Protein AF-A0A6M6JKC5-F1 (afdb_monomer)

Foldseek 3Di:
DDCPVCPVVVVVVNDPPFQWDWDQDPVRDIDTDVVPSDDPDPVVVVVVVVVVPDDDD

Sequence (57 aa):
MTDPDHTLQAALGAPPVLPSNWLVHPDGTIERITDPLVFHTPQQVTAAVRAALEPTP

Mean predicted aligned error: 5.19 Å

Organism: NCBI:txid2736640

Solvent-accessible surface area (backbone atoms only — not comparable to full-atom values): 3886 Å² total; per-residue (Å²): 142,81,68,89,82,42,59,63,42,61,76,67,70,51,63,94,86,55,75,81,44,71,48,75,47,98,88,70,50,75,48,80,45,68,79,67,54,68,80,90,47,73,66,54,52,56,49,48,56,50,57,75,69,49,81,80,131

Secondary structure (DSSP, 8-state):
---TT-HHHHHTT--TTS--EEEE-TTS-EEEE-SSSS--SHHHHHHHHHHHHSPP-

Nearest PDB structures (foldseek):
  2w1t-assembly1_A  TM=4.394E-01  e=2.976E+00  Bacillus subtilis

Structure (mmCIF, N/CA/C/O backbone):
data_AF-A0A6M6JKC5-F1
#
_entry.id   AF-A0A6M6JKC5-F1
#
loop_
_atom_site.group_PDB
_atom_site.id
_atom_site.type_symbol
_atom_site.label_atom_id
_atom_site.label_alt_id
_atom_site.label_comp_id
_atom_site.label_asym_id
_atom_site.label_entity_id
_atom_site.label_seq_id
_atom_site.pdbx_PDB_ins_code
_atom_site.Cartn_x
_atom_site.Cartn_y
_atom_site.Cartn_z
_atom_site.occupancy
_atom_site.B_iso_or_equiv
_atom_site.auth_seq_id
_atom_site.auth_comp_id
_atom_site.auth_asym_id
_atom_site.auth_atom_id
_atom_site.pdbx_PDB_model_num
ATOM 1 N N . MET A 1 1 ? 13.273 -9.769 8.424 1.00 61.12 1 MET A N 1
ATOM 2 C CA . MET A 1 1 ? 12.469 -10.770 7.696 1.00 61.12 1 MET A CA 1
ATOM 3 C C . MET A 1 1 ? 12.565 -10.440 6.219 1.00 61.12 1 MET A C 1
ATOM 5 O O . MET A 1 1 ? 12.458 -9.269 5.881 1.00 61.12 1 MET A O 1
ATOM 9 N N . THR A 1 2 ? 12.858 -11.426 5.380 1.00 84.06 2 THR A N 1
ATOM 10 C CA . THR A 1 2 ? 13.006 -11.300 3.919 1.00 84.06 2 THR A CA 1
ATOM 11 C C . THR A 1 2 ? 12.104 -12.342 3.251 1.00 84.06 2 THR A C 1
ATOM 13 O O . THR A 1 2 ? 11.770 -13.328 3.903 1.00 84.06 2 THR A O 1
ATOM 16 N N . ASP A 1 3 ? 11.723 -12.143 1.985 1.00 86.88 3 ASP A N 1
ATOM 17 C CA . ASP A 1 3 ? 10.902 -13.076 1.182 1.00 86.88 3 ASP A CA 1
ATOM 18 C C . ASP A 1 3 ? 11.764 -13.773 0.105 1.00 86.88 3 ASP A C 1
ATOM 20 O O . ASP A 1 3 ? 11.644 -13.447 -1.076 1.00 86.88 3 ASP A O 1
ATOM 24 N N . PRO A 1 4 ? 12.712 -14.659 0.482 1.00 88.94 4 PRO A N 1
ATOM 25 C CA . PRO A 1 4 ? 13.631 -15.274 -0.478 1.00 88.94 4 PRO A CA 1
ATOM 26 C C . PRO A 1 4 ? 12.930 -16.260 -1.423 1.00 88.94 4 PRO A C 1
ATOM 28 O O . PRO A 1 4 ? 13.358 -16.411 -2.561 1.00 88.94 4 PRO A O 1
ATOM 31 N N . ASP A 1 5 ? 11.847 -16.893 -0.965 1.00 92.25 5 ASP A N 1
ATOM 32 C CA . ASP A 1 5 ? 11.089 -17.893 -1.723 1.00 92.25 5 ASP A CA 1
ATOM 33 C C . ASP A 1 5 ? 9.913 -17.281 -2.506 1.00 92.25 5 ASP A C 1
ATOM 35 O O . ASP A 1 5 ? 9.078 -18.010 -3.040 1.00 92.25 5 ASP A O 1
ATOM 39 N N . HIS A 1 6 ? 9.807 -15.947 -2.553 1.00 86.69 6 HIS A N 1
ATOM 40 C CA . HIS A 1 6 ? 8.740 -15.209 -3.244 1.00 86.69 6 HIS A CA 1
ATOM 41 C C . HIS A 1 6 ? 7.310 -15.590 -2.816 1.00 86.69 6 HIS A C 1
ATOM 43 O O . HIS A 1 6 ? 6.348 -15.376 -3.560 1.00 86.69 6 HIS A O 1
ATOM 49 N N . THR A 1 7 ? 7.142 -16.154 -1.617 1.00 91.38 7 THR A N 1
ATOM 50 C CA . THR A 1 7 ? 5.840 -16.628 -1.133 1.00 91.38 7 THR A CA 1
ATOM 51 C C . THR A 1 7 ? 4.915 -15.450 -0.851 1.00 91.38 7 THR A C 1
ATOM 53 O O . THR A 1 7 ? 3.739 -15.484 -1.220 1.00 91.38 7 THR A O 1
ATOM 56 N N . LEU A 1 8 ? 5.445 -14.378 -0.253 1.00 86.88 8 LEU A N 1
ATOM 57 C CA . LEU A 1 8 ? 4.668 -13.166 -0.003 1.00 86.88 8 LEU A CA 1
ATOM 58 C C . LEU A 1 8 ? 4.372 -12.422 -1.310 1.00 86.88 8 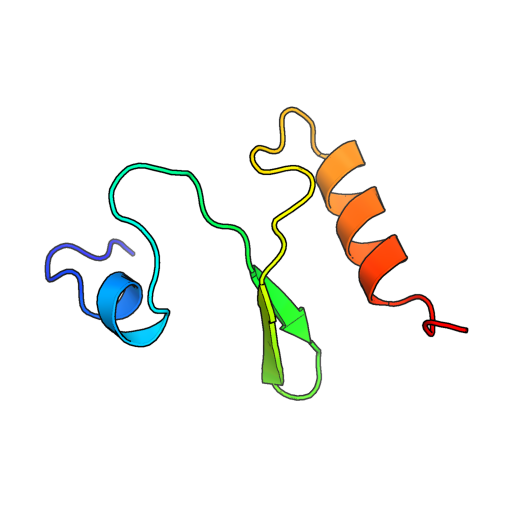LEU A C 1
ATOM 60 O O . LEU A 1 8 ? 3.234 -12.003 -1.527 1.00 86.88 8 LEU A O 1
ATOM 64 N N . GLN A 1 9 ? 5.363 -12.299 -2.201 1.00 86.69 9 GLN A N 1
ATOM 65 C CA . GLN A 1 9 ? 5.172 -11.708 -3.529 1.00 86.69 9 GLN A CA 1
ATOM 66 C C . GLN A 1 9 ? 4.028 -12.391 -4.296 1.00 86.69 9 GLN A C 1
ATOM 68 O O . GLN A 1 9 ? 3.138 -11.705 -4.807 1.00 86.69 9 GLN A O 1
ATOM 73 N N . ALA A 1 10 ? 4.037 -13.728 -4.354 1.00 87.31 10 ALA A N 1
ATOM 74 C CA . ALA A 1 10 ? 3.028 -14.509 -5.060 1.00 87.31 10 ALA A CA 1
ATOM 75 C C . ALA A 1 10 ? 1.639 -14.362 -4.423 1.00 87.31 10 ALA A C 1
ATOM 77 O O . ALA A 1 10 ? 0.663 -14.135 -5.137 1.00 87.31 10 ALA A O 1
ATOM 78 N N . ALA A 1 11 ? 1.554 -14.425 -3.090 1.00 87.31 11 ALA A N 1
ATOM 79 C CA . ALA A 1 11 ? 0.293 -14.268 -2.366 1.00 87.31 11 ALA A CA 1
ATOM 80 C C . ALA A 1 11 ? -0.357 -12.890 -2.594 1.00 87.31 11 ALA A C 1
ATOM 82 O O . ALA A 1 11 ? -1.580 -12.791 -2.658 1.00 87.31 11 ALA A O 1
ATOM 83 N N . LEU A 1 12 ? 0.451 -11.836 -2.748 1.00 84.62 12 LEU A N 1
ATOM 84 C CA . LEU A 1 12 ? -0.023 -10.467 -2.979 1.00 84.62 12 LEU A CA 1
ATOM 85 C C . LEU A 1 12 ? -0.204 -10.109 -4.464 1.00 84.62 12 LEU A C 1
ATOM 87 O O . LEU A 1 12 ? -0.611 -8.985 -4.769 1.00 84.62 12 LEU A O 1
ATOM 91 N N . GLY A 1 13 ? 0.134 -11.011 -5.395 1.00 84.31 13 GLY A N 1
ATOM 92 C CA . GLY A 1 13 ? 0.141 -10.714 -6.833 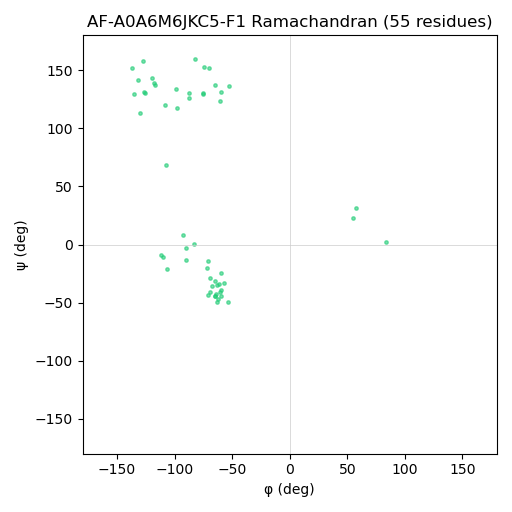1.00 84.31 13 GLY A CA 1
ATOM 93 C C . GLY A 1 13 ? 1.053 -9.534 -7.193 1.00 84.31 13 GLY A C 1
ATOM 94 O O . GLY A 1 13 ? 0.750 -8.755 -8.102 1.00 84.31 13 GLY A O 1
ATOM 95 N N . ALA A 1 14 ? 2.133 -9.346 -6.433 1.00 81.25 14 ALA A N 1
ATOM 96 C CA . ALA A 1 14 ? 3.001 -8.188 -6.559 1.00 81.25 14 ALA A CA 1
ATOM 97 C C . ALA A 1 14 ? 3.903 -8.306 -7.801 1.00 81.25 14 ALA A C 1
ATOM 99 O O . ALA A 1 14 ? 4.561 -9.334 -7.978 1.00 81.25 14 ALA A O 1
ATOM 100 N N . PRO A 1 15 ? 3.987 -7.272 -8.660 1.00 76.75 15 PRO A N 1
ATOM 101 C CA . PRO A 1 15 ? 4.895 -7.294 -9.797 1.00 76.75 15 PRO A CA 1
ATOM 102 C C . PRO A 1 15 ? 6.359 -7.331 -9.320 1.00 76.75 15 PRO A C 1
ATOM 104 O O . PRO A 1 15 ? 6.731 -6.563 -8.434 1.00 76.75 15 PRO A O 1
ATOM 107 N N . PRO A 1 16 ? 7.226 -8.153 -9.934 1.00 74.81 16 PRO A N 1
ATOM 108 C CA . PRO A 1 16 ? 8.598 -8.361 -9.459 1.00 74.81 16 PRO A CA 1
ATOM 109 C C . PRO A 1 16 ? 9.533 -7.161 -9.678 1.00 74.81 16 PRO A C 1
ATOM 111 O O . PRO A 1 16 ? 10.623 -7.125 -9.117 1.00 74.81 16 PRO A O 1
ATOM 114 N N . VAL A 1 17 ? 9.136 -6.192 -10.509 1.00 80.56 17 VAL A N 1
ATOM 115 C CA . VAL A 1 17 ? 10.008 -5.103 -10.988 1.00 80.56 17 VAL A CA 1
ATOM 116 C C . VAL A 1 17 ? 9.645 -3.719 -10.449 1.00 80.56 17 VAL A C 1
ATOM 118 O O . VAL A 1 17 ? 10.410 -2.780 -10.655 1.00 80.56 17 VAL A O 1
ATOM 121 N N . LEU A 1 18 ? 8.504 -3.570 -9.768 1.00 79.44 18 LEU A N 1
ATOM 122 C CA . LEU A 1 18 ? 8.057 -2.284 -9.227 1.00 79.44 18 L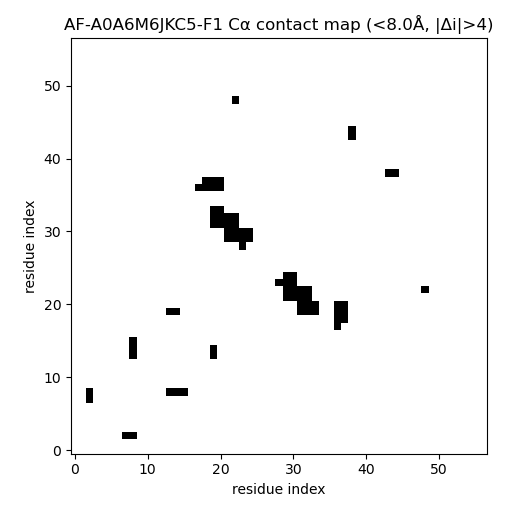EU A CA 1
ATOM 123 C C . LEU A 1 18 ? 7.911 -2.345 -7.704 1.00 79.44 18 LEU A C 1
ATOM 125 O O . LEU A 1 18 ? 7.427 -3.352 -7.179 1.00 79.44 18 LEU A O 1
ATOM 129 N N . PRO A 1 19 ? 8.244 -1.253 -6.992 1.00 82.69 19 PRO A N 1
ATOM 130 C CA . PRO A 1 19 ? 7.823 -1.076 -5.612 1.00 82.69 19 PRO A CA 1
ATOM 131 C C . PRO A 1 19 ? 6.312 -1.262 -5.509 1.00 82.69 19 PRO A C 1
ATOM 133 O O . PRO A 1 19 ? 5.547 -0.810 -6.363 1.00 82.69 19 PRO A O 1
ATOM 136 N N . SER A 1 20 ? 5.892 -1.981 -4.480 1.00 87.56 20 SER A N 1
ATOM 137 C CA . SER A 1 20 ? 4.487 -2.234 -4.210 1.00 87.56 20 SER A CA 1
ATOM 138 C C . SER A 1 20 ? 4.201 -1.827 -2.777 1.00 87.56 20 SER A C 1
ATOM 140 O O . SER A 1 20 ? 4.952 -2.174 -1.865 1.00 87.56 20 SER A O 1
ATOM 142 N N . ASN A 1 21 ? 3.132 -1.056 -2.606 1.00 89.88 21 ASN A N 1
ATOM 143 C CA . ASN A 1 21 ? 2.724 -0.509 -1.326 1.00 89.88 21 ASN A CA 1
ATOM 144 C C . ASN A 1 21 ? 1.352 -1.079 -0.968 1.00 89.88 21 ASN A C 1
ATOM 146 O O . ASN A 1 21 ? 0.460 -1.147 -1.818 1.00 89.88 21 ASN A O 1
ATOM 150 N N . TRP A 1 22 ? 1.182 -1.462 0.291 1.00 90.56 22 TRP A N 1
ATOM 151 C CA . TRP A 1 22 ? -0.090 -1.934 0.825 1.00 90.56 22 TRP A CA 1
ATOM 152 C C . TRP A 1 22 ? -0.387 -1.231 2.141 1.00 90.56 22 TRP A C 1
ATOM 154 O O . TRP A 1 22 ? 0.517 -1.015 2.951 1.00 90.56 22 TRP A O 1
ATOM 164 N N . LEU A 1 23 ? -1.656 -0.899 2.345 1.00 91.12 23 LEU A N 1
ATOM 165 C CA . LEU A 1 23 ? -2.194 -0.452 3.616 1.00 91.12 23 LEU A CA 1
ATOM 166 C C . LEU A 1 23 ? -2.865 -1.638 4.305 1.00 91.12 23 LEU A C 1
ATOM 168 O O . LEU A 1 23 ? -3.622 -2.375 3.680 1.00 91.12 23 LEU A O 1
ATOM 172 N N . VAL A 1 24 ? -2.582 -1.812 5.593 1.00 91.50 24 VAL A N 1
ATOM 173 C CA . VAL A 1 24 ? -3.261 -2.791 6.444 1.00 91.50 24 VAL A CA 1
ATOM 174 C C . VAL A 1 24 ? -4.158 -2.021 7.398 1.00 91.50 24 VAL A C 1
ATOM 176 O O . VAL A 1 24 ? -3.676 -1.185 8.167 1.00 91.50 24 VAL A O 1
ATOM 179 N N . HIS A 1 25 ? -5.455 -2.290 7.339 1.00 90.19 25 HIS A N 1
ATOM 180 C CA . HIS A 1 25 ? -6.439 -1.652 8.200 1.00 90.19 25 HIS A CA 1
ATOM 181 C C . HIS A 1 25 ? -6.511 -2.348 9.569 1.00 90.19 25 HIS A C 1
ATOM 183 O O . HIS A 1 25 ? -6.120 -3.511 9.704 1.00 90.19 25 HIS A O 1
ATOM 189 N N . PRO A 1 26 ? -7.039 -1.671 10.608 1.00 90.50 26 PRO A N 1
ATOM 190 C CA . PRO A 1 26 ? -7.183 -2.265 11.939 1.00 90.50 26 PRO A CA 1
ATOM 191 C C . PRO A 1 26 ? -8.056 -3.528 11.986 1.00 90.50 26 PRO A C 1
ATOM 193 O O . PRO A 1 26 ? -7.897 -4.338 12.895 1.00 90.50 26 PRO A O 1
ATOM 196 N N . ASP A 1 27 ? -8.967 -3.703 11.026 1.00 90.88 27 ASP A N 1
ATOM 197 C CA . ASP A 1 27 ? -9.820 -4.890 10.883 1.00 90.88 27 ASP A CA 1
ATOM 198 C C . ASP A 1 27 ? -9.131 -6.060 10.151 1.00 90.88 27 ASP A C 1
ATOM 200 O O . ASP A 1 27 ? -9.724 -7.124 9.978 1.00 90.88 27 ASP A O 1
ATOM 204 N N . GLY A 1 28 ? -7.871 -5.879 9.744 1.00 90.12 28 GLY A N 1
ATOM 205 C CA . GLY A 1 28 ? -7.078 -6.872 9.026 1.00 90.12 28 GLY A CA 1
ATOM 206 C C . GLY A 1 28 ? -7.310 -6.897 7.516 1.00 90.12 28 GLY A C 1
ATOM 207 O O . GLY A 1 28 ? -6.700 -7.724 6.835 1.00 90.12 28 GLY A O 1
ATOM 208 N N . THR A 1 29 ? -8.149 -6.010 6.973 1.00 90.50 29 THR A N 1
ATOM 209 C CA . THR A 1 29 ? -8.270 -5.841 5.520 1.00 90.50 29 THR A CA 1
ATOM 210 C C . THR A 1 29 ? -7.018 -5.184 4.938 1.00 90.50 29 THR A C 1
ATOM 212 O O . THR A 1 29 ? -6.284 -4.467 5.625 1.00 90.50 29 THR A O 1
ATOM 215 N N . ILE A 1 30 ? -6.736 -5.479 3.667 1.00 89.69 30 ILE A N 1
ATOM 216 C CA . ILE A 1 30 ? -5.542 -5.001 2.969 1.00 89.69 30 ILE A CA 1
ATOM 217 C C . ILE A 1 30 ? -5.968 -4.289 1.690 1.00 89.69 30 ILE A C 1
ATOM 219 O O . ILE A 1 30 ? -6.701 -4.856 0.880 1.00 89.69 30 ILE A O 1
ATOM 223 N N . GLU A 1 31 ? -5.445 -3.085 1.485 1.00 89.75 31 GLU A N 1
ATOM 224 C CA . GLU A 1 31 ? -5.633 -2.298 0.269 1.00 89.75 31 GLU A CA 1
ATOM 225 C C . GLU A 1 31 ? -4.288 -2.064 -0.425 1.00 89.75 31 GLU A C 1
ATOM 227 O O . GLU A 1 31 ? -3.270 -1.803 0.221 1.00 89.75 31 GLU A O 1
ATOM 232 N N . ARG A 1 32 ? -4.256 -2.160 -1.758 1.00 88.12 32 ARG A N 1
ATOM 233 C CA . ARG A 1 32 ? -3.058 -1.844 -2.542 1.00 88.12 32 ARG A CA 1
ATOM 234 C C . ARG A 1 32 ? -3.029 -0.354 -2.873 1.00 88.12 32 ARG A C 1
ATOM 236 O O . ARG A 1 32 ? -3.938 0.144 -3.525 1.00 88.12 32 ARG A O 1
ATOM 243 N N . ILE A 1 33 ? -1.926 0.311 -2.539 1.00 89.19 33 ILE A N 1
ATOM 244 C CA . ILE A 1 33 ? -1.692 1.717 -2.874 1.00 89.19 33 ILE A CA 1
ATOM 245 C C . ILE A 1 33 ? -0.819 1.797 -4.128 1.00 89.19 33 ILE A C 1
ATOM 247 O O . ILE A 1 33 ? 0.324 1.332 -4.143 1.00 89.19 33 ILE A O 1
ATOM 251 N N . THR A 1 34 ? -1.362 2.381 -5.195 1.00 87.31 34 THR A N 1
ATOM 252 C CA . THR A 1 34 ? -0.653 2.572 -6.474 1.00 87.31 34 THR A CA 1
ATOM 253 C C . THR A 1 34 ? -0.307 4.026 -6.771 1.00 87.31 34 THR A C 1
ATOM 255 O O . THR A 1 34 ? 0.459 4.274 -7.697 1.00 87.31 34 THR A O 1
ATOM 258 N N . ASP A 1 35 ? -0.843 4.973 -6.001 1.00 84.62 35 ASP A N 1
ATOM 259 C CA . ASP A 1 35 ? -0.518 6.392 -6.108 1.00 84.62 35 ASP A CA 1
ATOM 260 C C . ASP A 1 35 ? -0.182 6.969 -4.718 1.00 84.62 35 ASP A C 1
ATOM 262 O O . ASP A 1 35 ? -1.053 7.001 -3.846 1.00 84.62 35 ASP A O 1
ATOM 266 N N . PRO A 1 36 ? 1.077 7.374 -4.471 1.00 84.81 36 PRO A N 1
ATOM 267 C CA . PRO A 1 36 ? 2.222 7.256 -5.375 1.00 84.81 36 PRO A CA 1
ATOM 268 C C . PRO A 1 36 ? 2.740 5.808 -5.468 1.00 84.81 36 PRO A C 1
ATOM 270 O O . PRO A 1 36 ? 2.662 5.032 -4.516 1.00 84.81 36 PRO A O 1
ATOM 273 N N . LEU A 1 37 ? 3.352 5.445 -6.603 1.00 85.25 37 LEU A N 1
ATOM 274 C CA . LEU A 1 37 ? 4.044 4.152 -6.747 1.00 85.25 37 LEU A CA 1
ATOM 275 C C . LEU A 1 37 ? 5.260 4.039 -5.817 1.00 85.25 37 LEU A C 1
ATOM 277 O O . LEU A 1 37 ? 5.604 2.949 -5.364 1.00 85.25 37 LEU A O 1
ATOM 281 N N . VAL A 1 38 ? 5.923 5.162 -5.534 1.00 89.62 38 VAL A N 1
ATOM 282 C CA . VAL A 1 38 ? 7.118 5.223 -4.691 1.00 89.62 38 VAL A CA 1
ATOM 283 C C . VAL A 1 38 ? 6.987 6.385 -3.720 1.00 89.62 38 VAL A C 1
ATOM 285 O O . VAL A 1 38 ? 6.727 7.517 -4.122 1.00 89.62 38 VAL A O 1
ATOM 288 N N . PHE A 1 39 ? 7.204 6.106 -2.439 1.00 92.25 39 PHE A N 1
ATOM 289 C CA . PHE A 1 39 ? 7.308 7.131 -1.412 1.00 92.25 39 PHE A CA 1
ATOM 290 C C . PHE A 1 39 ? 8.751 7.626 -1.307 1.00 92.25 39 PHE A C 1
ATOM 292 O O . PHE A 1 39 ? 9.690 6.843 -1.181 1.00 92.25 39 PHE A O 1
ATOM 299 N N . HIS A 1 40 ? 8.922 8.941 -1.325 1.00 94.31 40 HIS A N 1
ATOM 300 C CA . HIS A 1 40 ? 10.206 9.622 -1.187 1.00 94.31 40 HIS A CA 1
ATOM 301 C C . HIS A 1 40 ? 10.373 10.291 0.180 1.00 94.31 40 HIS A C 1
ATOM 303 O O . HIS A 1 40 ? 11.502 10.560 0.588 1.00 94.31 40 HIS A O 1
ATOM 309 N N . THR A 1 41 ? 9.276 10.568 0.895 1.00 96.00 41 THR A N 1
ATOM 310 C CA . THR A 1 41 ? 9.322 11.200 2.221 1.00 96.00 41 THR A CA 1
ATOM 311 C C . THR A 1 41 ? 8.348 10.552 3.208 1.00 96.00 41 THR A C 1
ATOM 313 O O . THR A 1 41 ? 7.286 10.071 2.804 1.00 96.00 41 THR A O 1
ATOM 316 N N . PRO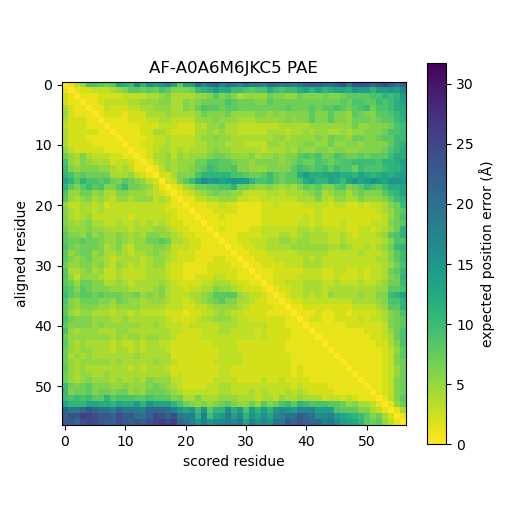 A 1 42 ? 8.642 10.587 4.523 1.00 95.62 42 PRO A N 1
ATOM 317 C CA . PRO A 1 42 ? 7.699 10.132 5.546 1.00 95.62 42 PRO A CA 1
ATOM 318 C C . PRO A 1 42 ? 6.348 10.859 5.492 1.00 95.62 42 PRO A C 1
ATOM 320 O O . PRO A 1 42 ? 5.307 10.263 5.749 1.00 95.62 42 PRO A O 1
ATOM 323 N N . GLN A 1 43 ? 6.340 12.141 5.115 1.00 95.81 43 GLN A N 1
ATOM 324 C CA . GLN A 1 43 ? 5.116 12.932 4.991 1.00 95.81 43 GLN A CA 1
ATOM 325 C C . GLN A 1 43 ? 4.179 12.379 3.912 1.00 95.81 43 GLN A C 1
ATOM 327 O O . GLN A 1 43 ? 2.964 12.421 4.097 1.00 95.81 43 GLN A O 1
ATOM 332 N N . GLN A 1 44 ? 4.718 11.836 2.815 1.00 93.69 44 GLN A N 1
ATOM 333 C CA . GLN A 1 44 ? 3.902 11.207 1.774 1.00 93.69 44 GLN A CA 1
ATOM 334 C C . GLN A 1 44 ? 3.228 9.926 2.279 1.00 93.69 44 GLN A C 1
ATOM 336 O O . GLN A 1 44 ? 2.075 9.681 1.939 1.00 93.69 44 GLN A O 1
ATOM 341 N N . VAL A 1 45 ? 3.897 9.154 3.144 1.00 93.06 45 VAL A N 1
ATOM 342 C CA . VAL A 1 45 ? 3.294 7.974 3.786 1.00 93.06 45 VAL A CA 1
ATOM 343 C C . VAL A 1 45 ? 2.122 8.398 4.670 1.00 93.06 45 VAL A C 1
ATOM 345 O O . VAL A 1 45 ? 1.020 7.876 4.525 1.00 93.06 45 VAL A O 1
ATOM 348 N N . THR A 1 46 ? 2.323 9.393 5.539 1.00 93.50 46 THR A N 1
ATOM 349 C CA . THR A 1 46 ? 1.252 9.902 6.410 1.00 93.50 46 THR A CA 1
ATOM 350 C C . THR A 1 46 ? 0.069 10.444 5.607 1.00 93.50 46 THR A C 1
ATOM 352 O O . THR A 1 46 ? -1.079 10.225 5.988 1.00 93.50 46 THR A O 1
ATOM 355 N N . ALA A 1 47 ? 0.326 11.138 4.495 1.00 92.00 47 ALA A N 1
ATOM 356 C CA . ALA A 1 47 ? -0.723 11.641 3.615 1.00 92.00 47 ALA A CA 1
ATOM 357 C C . ALA A 1 47 ? -1.513 10.505 2.945 1.00 92.00 47 ALA A C 1
ATOM 359 O O . ALA A 1 47 ? -2.739 10.553 2.952 1.00 92.00 47 ALA A O 1
ATOM 360 N N . ALA A 1 48 ? -0.836 9.468 2.440 1.00 90.31 48 ALA A N 1
ATOM 361 C CA . ALA A 1 48 ? -1.491 8.312 1.828 1.00 90.31 48 ALA A CA 1
ATOM 362 C C . ALA A 1 48 ? -2.349 7.530 2.834 1.00 90.31 48 ALA A C 1
ATOM 364 O O . ALA A 1 48 ? -3.490 7.197 2.532 1.00 90.31 48 ALA A O 1
ATOM 365 N N . VAL A 1 49 ? -1.844 7.311 4.056 1.00 90.81 49 VAL A N 1
ATOM 366 C CA . VAL A 1 49 ? -2.629 6.679 5.131 1.00 90.81 49 VAL A CA 1
ATOM 367 C C . VAL A 1 49 ? -3.871 7.507 5.446 1.00 90.81 49 VAL A 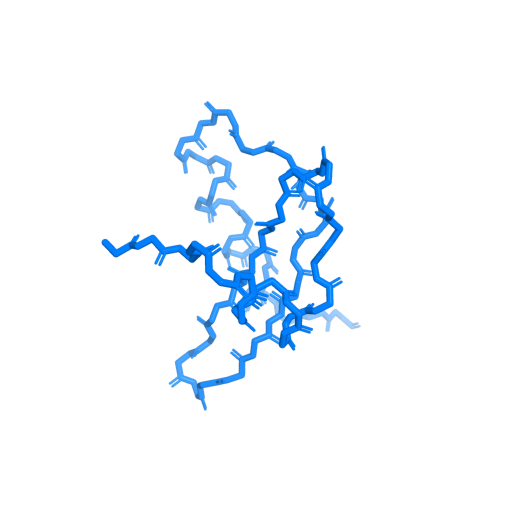C 1
ATOM 369 O O . VAL A 1 49 ? -4.954 6.954 5.575 1.00 90.81 49 VAL A O 1
ATOM 372 N N . ARG A 1 50 ? -3.747 8.835 5.545 1.00 90.94 50 ARG A N 1
ATOM 373 C CA . ARG A 1 50 ? -4.909 9.701 5.780 1.00 90.94 50 ARG A CA 1
ATOM 374 C C . ARG A 1 50 ? -5.929 9.620 4.649 1.00 90.94 50 ARG A C 1
ATOM 376 O O . ARG A 1 50 ? -7.103 9.458 4.946 1.00 90.94 50 ARG A O 1
ATOM 383 N N . ALA A 1 51 ? -5.486 9.700 3.396 1.00 87.38 51 ALA A N 1
ATOM 384 C CA . ALA A 1 51 ? -6.369 9.647 2.234 1.00 87.38 51 ALA A CA 1
ATOM 385 C C . ALA A 1 51 ? -7.149 8.323 2.155 1.00 87.38 51 ALA A C 1
ATOM 387 O O . AL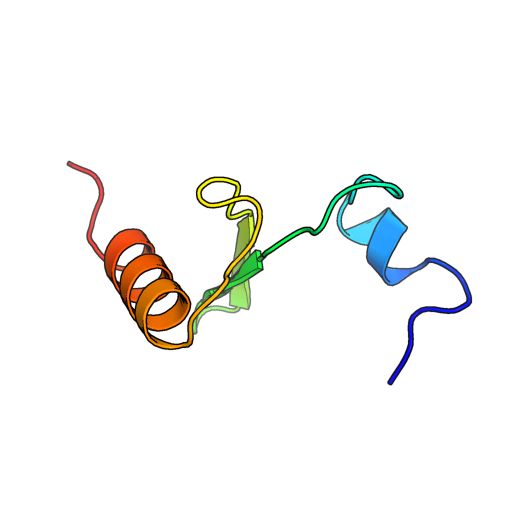A A 1 51 ? -8.342 8.339 1.885 1.00 87.38 51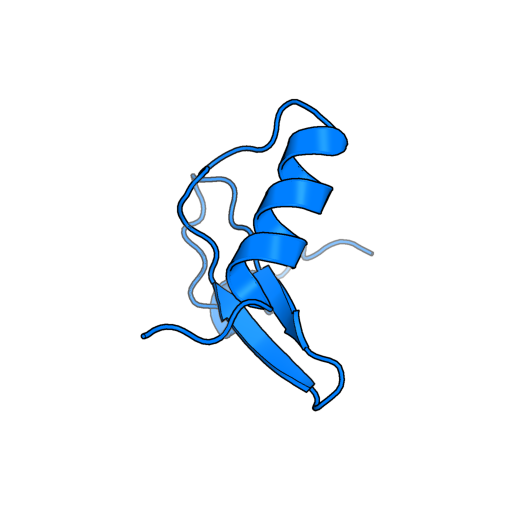 ALA A O 1
ATOM 388 N N . ALA A 1 52 ? -6.509 7.192 2.458 1.00 83.69 52 ALA A N 1
ATOM 389 C CA . ALA A 1 52 ? -7.163 5.881 2.469 1.00 83.69 52 ALA A CA 1
ATOM 390 C C . ALA A 1 52 ? -8.137 5.678 3.648 1.00 83.69 52 ALA A C 1
ATOM 392 O O . ALA A 1 52 ? -8.995 4.801 3.613 1.00 83.69 52 ALA A O 1
ATOM 393 N N . LEU A 1 53 ? -8.004 6.470 4.717 1.00 84.75 53 LEU A N 1
ATOM 394 C CA . LEU A 1 53 ? -8.927 6.456 5.856 1.00 84.75 53 LEU A CA 1
ATOM 395 C C . LEU A 1 53 ? -10.095 7.436 5.688 1.00 84.75 53 LEU A C 1
ATOM 397 O O . LEU A 1 53 ? -11.050 7.380 6.465 1.00 84.75 53 LEU A O 1
ATOM 401 N N . GLU A 1 54 ? -10.021 8.351 4.722 1.00 82.25 54 GLU A N 1
ATOM 402 C CA . GLU A 1 54 ? -11.130 9.244 4.409 1.00 82.25 54 GLU A C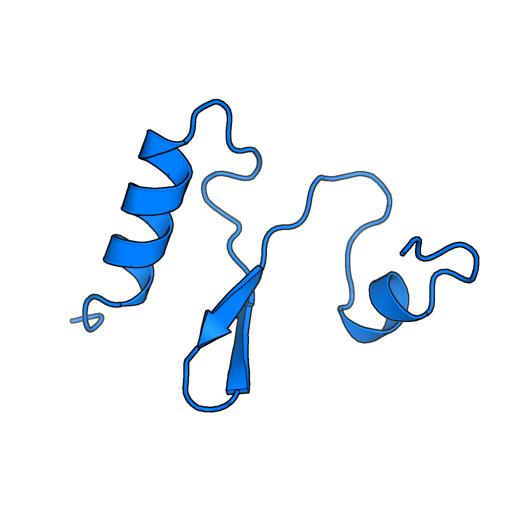A 1
ATOM 403 C C . GLU A 1 54 ? -12.208 8.456 3.644 1.00 82.25 54 GLU A C 1
ATOM 405 O O . GLU A 1 54 ? -11.894 7.760 2.676 1.00 82.25 54 GLU A O 1
ATOM 410 N N . PRO A 1 55 ? -13.487 8.520 4.065 1.00 59.12 55 PRO A N 1
ATOM 411 C CA . PRO A 1 55 ? -14.557 7.836 3.356 1.00 59.12 55 PRO A CA 1
ATOM 412 C C . PRO A 1 55 ? -14.642 8.387 1.933 1.00 59.12 55 PRO A C 1
ATOM 414 O O . PRO A 1 55 ? -14.797 9.593 1.731 1.00 59.12 55 PRO A O 1
ATOM 417 N N . THR A 1 56 ? -14.528 7.500 0.947 1.00 57.94 56 THR A N 1
ATOM 418 C CA . THR A 1 56 ? -14.763 7.850 -0.454 1.00 57.94 56 THR A CA 1
ATOM 419 C C . THR A 1 56 ? -16.207 8.361 -0.587 1.00 57.94 56 THR A C 1
ATOM 421 O O . THR A 1 56 ? -17.101 7.721 -0.024 1.00 57.94 56 THR A O 1
ATOM 424 N N . PRO A 1 57 ? -16.453 9.511 -1.242 1.00 51.25 57 PRO A N 1
ATOM 425 C CA . PRO A 1 57 ? -17.805 10.041 -1.425 1.00 51.25 57 PRO A CA 1
ATOM 426 C C . PRO A 1 57 ? -18.709 9.114 -2.246 1.00 51.25 57 PRO A C 1
ATOM 428 O O . PRO A 1 57 ? -18.187 8.384 -3.122 1.00 51.25 57 PR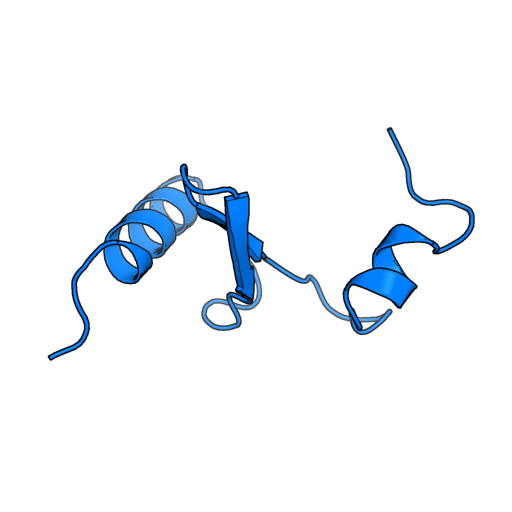O A O 1
#

pLDDT: mean 85.96, std 9.07, range [51.25, 96.0]

Radius of gyration: 12.82 Å; Cα contacts (8 Å, |Δi|>4): 36; chains: 1; bounding box: 31×31×23 Å